Protein AF-A0A8K1FAW7-F1 (afdb_monomer_lite)

Structure (mmCIF, N/CA/C/O backbone):
data_AF-A0A8K1FAW7-F1
#
_entry.id   AF-A0A8K1FAW7-F1
#
loop_
_atom_site.group_PDB
_atom_site.id
_atom_site.type_symbol
_atom_site.label_atom_id
_atom_site.label_alt_id
_atom_site.label_comp_id
_atom_site.label_asym_id
_atom_site.label_entity_id
_atom_site.label_seq_id
_atom_site.pdbx_PDB_ins_code
_atom_site.Cartn_x
_atom_site.Cartn_y
_atom_site.Cartn_z
_atom_site.occupancy
_atom_site.B_iso_or_equiv
_atom_site.auth_seq_id
_atom_site.auth_comp_id
_atom_site.auth_asym_id
_atom_site.auth_atom_id
_atom_site.pdbx_PDB_model_num
ATOM 1 N N . MET A 1 1 ? 10.095 -18.627 6.600 1.00 37.78 1 MET A N 1
ATOM 2 C CA . MET A 1 1 ? 10.525 -17.322 6.049 1.00 37.78 1 MET A CA 1
ATOM 3 C C . MET A 1 1 ? 9.921 -16.222 6.915 1.00 37.78 1 MET A C 1
ATOM 5 O O . MET A 1 1 ? 8.716 -16.016 6.856 1.00 37.78 1 MET A O 1
ATOM 9 N N . ALA A 1 2 ? 10.704 -15.618 7.815 1.00 41.62 2 ALA A N 1
ATOM 10 C CA . ALA A 1 2 ? 10.204 -14.618 8.762 1.00 41.62 2 ALA A CA 1
ATOM 11 C C . ALA A 1 2 ? 9.724 -13.362 8.013 1.00 41.62 2 ALA A C 1
ATOM 13 O O . ALA A 1 2 ? 10.464 -12.796 7.211 1.00 41.62 2 ALA A O 1
ATOM 14 N N . SER A 1 3 ? 8.474 -12.951 8.244 1.00 49.84 3 SER A N 1
ATOM 15 C CA . SER A 1 3 ? 7.899 -11.748 7.630 1.00 49.84 3 SER A CA 1
ATOM 16 C C . SER A 1 3 ? 8.686 -10.522 8.119 1.00 49.84 3 SER A C 1
ATOM 18 O O . SER A 1 3 ? 8.737 -10.302 9.330 1.00 49.84 3 SER A O 1
ATOM 20 N N . PRO A 1 4 ? 9.293 -9.718 7.229 1.00 62.56 4 PRO A N 1
ATOM 21 C CA . PRO A 1 4 ? 10.070 -8.558 7.635 1.00 62.56 4 PRO A CA 1
ATOM 22 C C . PRO A 1 4 ? 9.089 -7.506 8.161 1.00 62.56 4 PRO A C 1
ATOM 24 O O . PRO A 1 4 ? 8.243 -7.037 7.412 1.00 62.56 4 PRO A O 1
ATOM 27 N N . HIS A 1 5 ? 9.157 -7.222 9.462 1.00 65.12 5 HIS A N 1
ATOM 28 C CA . HIS A 1 5 ? 8.433 -6.173 10.195 1.00 65.12 5 HIS A CA 1
ATOM 29 C C . HIS A 1 5 ? 6.970 -5.950 9.774 1.00 65.12 5 HIS A C 1
ATOM 31 O O . HIS A 1 5 ? 6.663 -5.099 8.942 1.00 65.12 5 HIS A O 1
ATOM 37 N N . ARG A 1 6 ? 6.052 -6.694 10.403 1.00 82.69 6 ARG A N 1
ATOM 38 C CA . ARG A 1 6 ? 4.612 -6.462 10.247 1.00 82.69 6 ARG A CA 1
ATOM 39 C C . ARG A 1 6 ? 4.160 -5.280 11.096 1.00 82.69 6 ARG A C 1
ATOM 41 O O . ARG A 1 6 ? 4.350 -5.294 12.310 1.00 82.69 6 ARG A O 1
ATOM 48 N N . VAL A 1 7 ? 3.534 -4.292 10.465 1.00 90.00 7 VAL A N 1
ATOM 49 C CA . VAL A 1 7 ? 2.916 -3.146 11.142 1.00 90.00 7 VAL A CA 1
ATOM 50 C C . VAL A 1 7 ? 1.407 -3.251 10.986 1.00 90.00 7 VAL A C 1
ATOM 52 O O . VAL A 1 7 ? 0.907 -3.359 9.868 1.00 90.00 7 VAL A O 1
ATOM 55 N N . LYS A 1 8 ? 0.676 -3.192 12.101 1.00 91.75 8 LYS A N 1
ATOM 56 C CA . LYS A 1 8 ? -0.781 -3.037 12.074 1.00 91.75 8 LYS A CA 1
ATOM 57 C C . LYS A 1 8 ? -1.129 -1.557 12.103 1.00 91.75 8 LYS A C 1
ATOM 59 O O . LYS A 1 8 ? -0.684 -0.847 13.001 1.00 91.75 8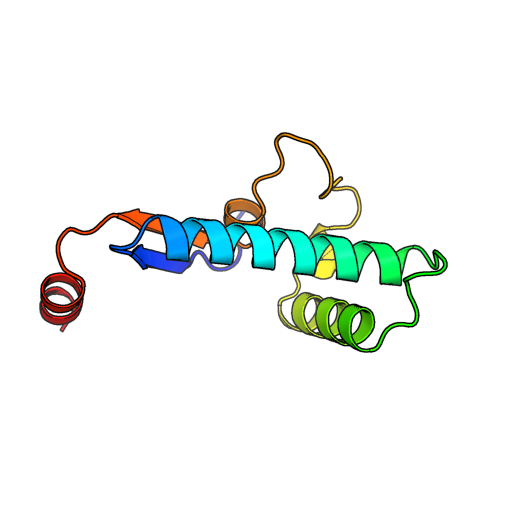 LYS A O 1
ATOM 64 N N . ILE A 1 9 ? -1.933 -1.110 11.147 1.00 92.56 9 ILE A N 1
ATOM 65 C CA . ILE A 1 9 ? -2.461 0.252 11.106 1.00 92.56 9 ILE A CA 1
ATOM 66 C C . ILE A 1 9 ? -3.960 0.186 11.351 1.00 92.56 9 ILE A C 1
ATOM 68 O O . ILE A 1 9 ? -4.709 -0.393 10.561 1.00 92.56 9 ILE A O 1
ATOM 72 N N . TYR A 1 10 ? -4.390 0.798 12.450 1.00 93.00 10 TYR A N 1
ATOM 73 C CA . TYR A 1 10 ? -5.803 0.958 12.751 1.00 93.00 10 TYR A CA 1
ATOM 74 C C . TYR A 1 10 ? -6.348 2.190 12.039 1.00 93.00 10 TYR A C 1
ATOM 76 O O . TYR A 1 10 ? -5.683 3.224 11.988 1.00 93.00 10 TYR A O 1
ATOM 84 N N . PHE A 1 11 ? -7.550 2.088 11.482 1.00 93.81 11 PHE A N 1
ATOM 85 C CA . PHE A 1 11 ? -8.172 3.186 10.745 1.00 93.81 11 PHE A CA 1
ATOM 86 C C . PHE A 1 11 ? -9.691 3.210 10.950 1.00 93.81 11 PHE A C 1
ATOM 88 O O . PHE A 1 11 ? -10.305 2.175 11.213 1.00 93.81 11 PHE A O 1
ATOM 95 N N . GLN A 1 12 ? -10.280 4.400 10.820 1.00 94.81 12 GLN A N 1
ATOM 96 C CA . GLN A 1 12 ? -11.735 4.617 10.811 1.00 94.81 12 GLN A CA 1
ATOM 97 C C . GLN A 1 12 ? -12.223 5.020 9.414 1.00 94.81 12 GLN A C 1
ATOM 99 O O . GLN A 1 12 ? -13.208 4.480 8.922 1.00 94.81 12 GLN A O 1
ATOM 104 N N . ASP A 1 13 ? -11.498 5.937 8.765 1.00 94.94 13 ASP A N 1
ATOM 105 C CA . ASP A 1 13 ? -11.836 6.477 7.448 1.00 94.94 13 ASP A CA 1
ATOM 106 C C . ASP A 1 13 ? -11.340 5.561 6.311 1.00 94.94 13 ASP A C 1
ATOM 108 O O . ASP A 1 13 ? -10.134 5.417 6.071 1.00 94.94 13 ASP A O 1
ATOM 112 N N . ASP A 1 14 ? -12.285 4.961 5.583 1.00 94.50 14 ASP A N 1
ATOM 113 C CA . ASP A 1 14 ? -12.007 4.120 4.416 1.00 94.50 14 ASP A CA 1
ATOM 114 C C . ASP A 1 14 ? -11.361 4.910 3.264 1.00 94.50 14 ASP A C 1
ATOM 116 O O . ASP A 1 14 ? -10.539 4.354 2.529 1.00 94.50 14 ASP A O 1
ATOM 120 N N . ALA A 1 15 ? -11.680 6.201 3.115 1.00 95.69 15 ALA A N 1
ATOM 121 C CA . ALA A 1 15 ? -11.111 7.051 2.074 1.00 95.69 15 ALA A CA 1
ATOM 122 C C . ALA A 1 15 ? -9.633 7.348 2.356 1.00 95.69 15 ALA A C 1
ATOM 124 O O . ALA A 1 15 ? -8.802 7.283 1.447 1.00 95.69 15 ALA A O 1
ATOM 125 N N . LEU A 1 16 ? -9.270 7.608 3.617 1.00 92.38 16 LEU A N 1
ATOM 126 C CA . LEU A 1 16 ? -7.869 7.739 4.023 1.00 92.38 16 LEU A CA 1
ATOM 127 C C . LEU A 1 16 ? -7.085 6.445 3.785 1.00 92.38 16 LEU A C 1
ATOM 129 O O . LEU A 1 16 ? -5.970 6.496 3.254 1.00 92.38 16 LEU A O 1
ATOM 133 N N . ARG A 1 17 ? -7.667 5.289 4.130 1.00 95.12 17 ARG A N 1
ATOM 134 C CA . ARG A 1 17 ? -7.062 3.982 3.841 1.00 95.12 17 ARG A CA 1
ATOM 135 C C . ARG A 1 17 ? -6.825 3.822 2.338 1.00 95.12 17 ARG A C 1
ATOM 137 O O . ARG A 1 17 ? -5.707 3.511 1.939 1.00 95.12 17 ARG A O 1
ATOM 144 N N . ALA A 1 18 ? -7.834 4.092 1.508 1.00 94.62 18 ALA A N 1
ATOM 145 C CA . ALA A 1 18 ? -7.734 3.968 0.053 1.00 94.62 18 ALA A CA 1
ATOM 146 C C . ALA A 1 18 ? -6.648 4.882 -0.542 1.00 94.62 18 ALA A C 1
ATOM 148 O O . ALA A 1 18 ? -5.806 4.412 -1.307 1.00 94.62 18 ALA A O 1
ATOM 149 N N . ARG A 1 19 ? -6.590 6.160 -0.133 1.00 95.50 19 ARG A N 1
ATOM 150 C CA . ARG A 1 19 ? -5.514 7.081 -0.549 1.00 95.50 19 ARG A CA 1
ATOM 151 C C . ARG A 1 19 ? -4.136 6.583 -0.121 1.00 95.50 19 ARG A C 1
ATOM 153 O O . ARG A 1 19 ? -3.193 6.640 -0.901 1.00 95.50 19 ARG A O 1
ATOM 160 N N . SER A 1 20 ? -4.013 6.060 1.097 1.00 94.81 20 SER A N 1
ATOM 161 C CA . SER A 1 20 ? -2.737 5.533 1.598 1.00 94.81 20 SER A CA 1
ATOM 162 C C . SER A 1 20 ? -2.267 4.321 0.791 1.00 94.81 20 SER A C 1
ATOM 164 O O . SER A 1 20 ? -1.082 4.216 0.478 1.00 94.81 20 SER A O 1
ATOM 166 N N . GLN A 1 21 ? -3.190 3.436 0.402 1.00 93.81 21 GLN A N 1
ATOM 167 C CA . GLN A 1 21 ? -2.889 2.301 -0.472 1.00 93.81 21 GLN A CA 1
ATOM 168 C C . GLN A 1 21 ? -2.453 2.760 -1.868 1.00 93.81 21 GLN A C 1
ATOM 170 O O . GLN A 1 21 ? -1.434 2.286 -2.369 1.00 93.81 21 GLN A O 1
ATOM 175 N N . ALA A 1 22 ? -3.161 3.725 -2.460 1.00 94.25 22 ALA A N 1
ATOM 176 C CA . ALA A 1 22 ? -2.793 4.304 -3.751 1.00 94.25 22 ALA A CA 1
ATOM 177 C C . ALA A 1 22 ? -1.403 4.965 -3.714 1.00 94.25 22 ALA A C 1
ATOM 179 O O . ALA A 1 22 ? -0.580 4.732 -4.597 1.00 94.25 22 ALA A O 1
ATOM 180 N N . ASN A 1 23 ? -1.093 5.714 -2.654 1.00 94.81 23 ASN A N 1
ATOM 181 C CA . ASN A 1 23 ? 0.220 6.337 -2.476 1.00 94.81 23 ASN A CA 1
ATOM 182 C C . ASN A 1 23 ? 1.335 5.290 -2.329 1.00 94.81 23 ASN A C 1
ATOM 184 O O . ASN A 1 23 ? 2.419 5.454 -2.889 1.00 94.81 23 ASN A O 1
ATOM 188 N N . ALA A 1 24 ? 1.082 4.202 -1.595 1.00 94.06 24 ALA A N 1
ATOM 189 C CA . ALA A 1 24 ? 2.032 3.100 -1.463 1.00 94.06 24 ALA A CA 1
ATOM 190 C C . ALA A 1 24 ? 2.300 2.420 -2.815 1.00 94.06 24 ALA A C 1
ATOM 192 O O . ALA A 1 24 ? 3.453 2.142 -3.142 1.00 94.06 24 ALA A O 1
ATOM 193 N N . GLN A 1 25 ? 1.256 2.213 -3.619 1.00 93.94 25 GLN A N 1
ATOM 194 C CA . GLN A 1 25 ? 1.377 1.690 -4.977 1.00 93.94 25 GLN A CA 1
ATOM 195 C C . GLN A 1 25 ? 2.232 2.616 -5.855 1.00 93.94 25 GLN A C 1
ATOM 197 O O . GLN A 1 25 ? 3.205 2.175 -6.462 1.00 93.94 25 GLN A O 1
ATOM 202 N N . GLN A 1 26 ? 1.941 3.918 -5.852 1.00 92.94 26 GLN A N 1
ATOM 203 C CA . GLN A 1 26 ? 2.709 4.908 -6.611 1.00 92.94 26 GLN A CA 1
ATOM 204 C C . GLN A 1 26 ? 4.178 4.982 -6.181 1.00 92.94 26 GLN A C 1
ATOM 206 O O . GLN A 1 26 ? 5.054 5.143 -7.033 1.00 92.94 26 GLN A O 1
ATOM 211 N N . LEU A 1 27 ? 4.469 4.843 -4.883 1.00 92.94 27 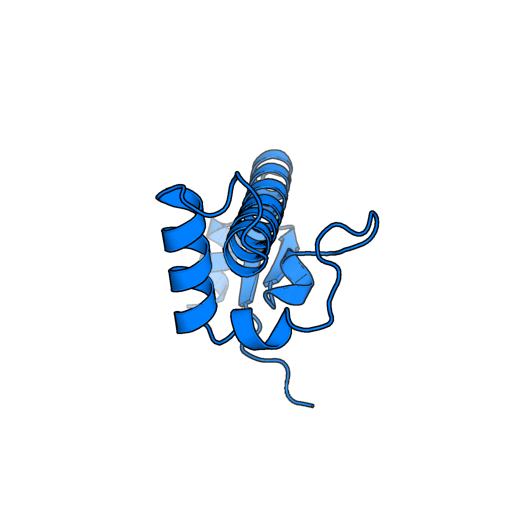LEU A N 1
ATOM 212 C CA . LEU A 1 27 ? 5.837 4.789 -4.362 1.00 92.94 27 LEU A CA 1
ATOM 213 C C . LEU A 1 27 ? 6.615 3.616 -4.975 1.00 92.94 27 LEU A C 1
ATOM 215 O O . LEU A 1 27 ? 7.753 3.793 -5.414 1.00 92.94 27 LEU A O 1
ATOM 219 N N . LEU A 1 28 ? 5.998 2.433 -5.018 1.00 92.44 28 LEU A N 1
ATOM 220 C CA . LEU A 1 28 ? 6.590 1.226 -5.593 1.00 92.44 28 LEU A CA 1
ATOM 221 C C . LEU A 1 28 ? 6.792 1.381 -7.107 1.00 92.44 28 LEU A C 1
ATOM 223 O O . LEU A 1 28 ? 7.911 1.192 -7.583 1.00 92.44 28 LEU A O 1
ATOM 227 N N . THR A 1 29 ? 5.772 1.824 -7.845 1.00 90.75 29 THR A N 1
ATOM 228 C CA . THR A 1 29 ? 5.863 2.063 -9.297 1.00 90.75 29 THR A CA 1
ATOM 229 C C . THR A 1 29 ? 6.926 3.113 -9.651 1.00 90.75 29 THR A C 1
ATOM 231 O O . THR A 1 29 ? 7.704 2.936 -10.589 1.00 90.75 29 THR A O 1
ATOM 234 N N . SER A 1 30 ? 7.020 4.202 -8.882 1.00 89.94 30 SER A N 1
ATOM 235 C CA . SER A 1 30 ? 8.022 5.254 -9.118 1.00 89.94 30 SER A CA 1
ATOM 236 C C . SER A 1 30 ? 9.443 4.734 -8.902 1.00 89.94 30 SER A C 1
ATOM 238 O O . SER A 1 30 ? 10.356 5.035 -9.672 1.00 89.94 30 SER A O 1
ATOM 240 N N . ALA A 1 31 ? 9.642 3.922 -7.862 1.00 88.81 31 ALA A N 1
ATOM 241 C CA . ALA A 1 31 ? 10.937 3.319 -7.593 1.00 88.81 31 ALA A CA 1
ATOM 242 C C . ALA A 1 31 ? 11.335 2.287 -8.658 1.00 88.81 31 ALA A C 1
ATOM 244 O O . ALA A 1 31 ? 12.512 2.235 -9.019 1.00 88.81 31 ALA A O 1
ATOM 245 N N . SER A 1 32 ? 10.386 1.499 -9.183 1.00 85.75 32 SER A N 1
ATOM 246 C CA . SER A 1 32 ? 10.663 0.553 -10.270 1.00 85.75 32 SER A CA 1
ATOM 247 C C . SER A 1 32 ? 11.015 1.269 -11.574 1.00 85.75 32 SER A C 1
ATOM 249 O O . SER A 1 32 ? 11.997 0.905 -12.210 1.00 85.75 32 SER A O 1
ATOM 251 N N . ALA A 1 33 ? 10.301 2.342 -11.931 1.00 80.50 33 ALA A N 1
ATOM 252 C CA . ALA A 1 33 ? 10.593 3.126 -13.136 1.00 80.50 33 ALA A CA 1
ATOM 253 C C . ALA A 1 33 ? 12.004 3.746 -13.110 1.00 80.50 33 ALA A C 1
ATOM 255 O O . ALA A 1 33 ? 12.699 3.766 -14.127 1.00 80.50 33 ALA A O 1
ATOM 256 N N . SER A 1 34 ? 12.453 4.199 -11.930 1.00 78.81 34 SER A N 1
ATOM 257 C CA . SER A 1 34 ? 13.823 4.691 -11.722 1.00 78.81 34 SER A CA 1
ATOM 258 C C . SER A 1 34 ? 14.876 3.588 -11.789 1.00 78.81 34 SER A C 1
ATOM 260 O O . SER A 1 34 ? 15.989 3.835 -12.243 1.00 78.81 34 SER A O 1
ATOM 262 N N . ALA A 1 35 ? 14.534 2.360 -11.391 1.00 75.56 35 ALA A N 1
ATOM 263 C CA . ALA A 1 35 ? 15.427 1.210 -11.500 1.00 75.56 35 ALA A CA 1
ATOM 264 C C . ALA A 1 35 ? 15.626 0.753 -12.953 1.00 75.56 35 ALA A C 1
ATOM 266 O O . ALA A 1 35 ? 16.725 0.354 -13.324 1.00 75.56 35 ALA A O 1
ATOM 267 N N . SER A 1 36 ? 14.568 0.818 -13.764 1.00 73.12 36 SER A N 1
ATOM 268 C CA . SER A 1 36 ? 14.560 0.335 -15.149 1.00 73.12 36 SER A CA 1
ATOM 269 C C . SER A 1 36 ? 15.167 1.309 -16.162 1.00 73.12 36 SER A C 1
ATOM 271 O O . SER A 1 36 ? 15.235 0.974 -17.339 1.00 73.12 36 SER A O 1
ATOM 273 N N . GLY A 1 37 ? 15.579 2.514 -15.751 1.00 64.75 37 GLY A N 1
ATOM 274 C CA . GLY A 1 37 ? 16.184 3.502 -16.656 1.00 64.75 37 GLY A CA 1
ATOM 275 C C . GLY A 1 37 ? 15.243 4.050 -17.740 1.00 64.75 37 GLY A C 1
ATOM 276 O O . GLY A 1 37 ? 15.709 4.716 -18.657 1.00 64.75 37 GLY A O 1
ATOM 277 N N . SER A 1 38 ? 13.934 3.786 -17.644 1.00 61.53 38 SER A N 1
ATOM 278 C CA . SER A 1 38 ? 12.914 4.386 -18.519 1.00 61.53 38 SER A CA 1
ATOM 279 C C . SER A 1 38 ? 12.869 5.912 -18.342 1.00 61.53 38 SER A C 1
ATOM 281 O O . SER A 1 38 ? 13.219 6.389 -17.266 1.00 61.53 38 SER A O 1
ATOM 283 N N . ASP A 1 39 ? 12.405 6.670 -19.342 1.00 58.12 39 ASP A N 1
ATOM 284 C CA . ASP A 1 39 ? 12.401 8.154 -19.396 1.00 58.12 39 ASP A CA 1
ATOM 285 C C . ASP A 1 39 ? 11.872 8.874 -18.128 1.00 58.12 39 ASP A C 1
ATOM 287 O O . ASP A 1 39 ? 12.229 10.017 -17.849 1.00 58.12 39 ASP A O 1
ATOM 291 N N . GLY A 1 40 ? 11.064 8.205 -17.294 1.00 57.81 40 GLY A N 1
ATOM 292 C CA . GLY A 1 40 ? 10.596 8.714 -15.993 1.00 57.81 40 GLY A CA 1
ATOM 293 C C . GLY A 1 40 ? 11.569 8.537 -14.813 1.00 57.81 40 GLY A C 1
ATOM 294 O O . GLY A 1 40 ? 11.288 8.979 -13.697 1.00 57.81 40 GLY A O 1
ATOM 295 N N . GLY A 1 41 ? 12.712 7.882 -15.020 1.00 60.31 41 GLY A N 1
ATOM 296 C CA . GLY A 1 41 ? 13.609 7.417 -13.964 1.00 60.31 41 GLY A CA 1
ATOM 297 C C . GLY A 1 41 ? 14.504 8.484 -13.335 1.00 60.31 41 GLY A C 1
ATOM 298 O O . GLY A 1 41 ? 15.056 8.251 -12.255 1.00 60.31 41 GLY A O 1
ATOM 299 N N . ASN A 1 42 ? 14.606 9.659 -13.965 1.00 67.56 42 ASN A N 1
ATOM 300 C CA . ASN A 1 42 ? 15.454 10.765 -13.510 1.00 67.56 42 ASN A CA 1
ATOM 301 C C . ASN A 1 42 ? 14.716 11.810 -12.648 1.00 67.56 42 ASN A C 1
ATOM 303 O O . ASN A 1 42 ? 15.295 12.826 -12.267 1.00 67.56 42 ASN A O 1
ATOM 307 N N . SER A 1 43 ? 13.444 11.580 -12.307 1.00 81.88 43 SER A N 1
ATOM 308 C CA . SER A 1 43 ? 12.708 12.489 -11.424 1.00 81.88 43 SER A CA 1
ATOM 309 C C . SER A 1 43 ? 13.209 12.416 -9.974 1.00 81.88 43 SER A C 1
ATOM 311 O O . SER A 1 43 ? 13.503 11.338 -9.444 1.00 81.88 43 SER A O 1
ATOM 313 N N . ASN A 1 44 ? 13.240 13.562 -9.285 1.00 88.25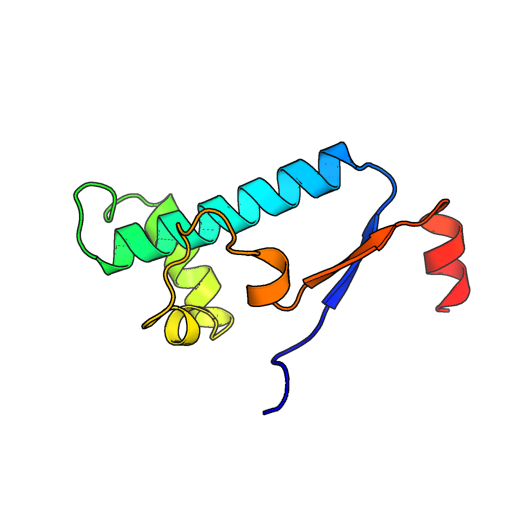 44 ASN A N 1
ATOM 314 C CA . ASN A 1 44 ? 13.575 13.644 -7.859 1.00 88.25 44 ASN A CA 1
ATOM 315 C C . ASN A 1 44 ? 12.675 12.741 -7.001 1.00 88.25 44 ASN A C 1
ATOM 317 O O . ASN A 1 44 ? 13.167 12.073 -6.091 1.00 88.25 44 ASN A O 1
ATOM 321 N N . SER A 1 45 ? 11.377 12.668 -7.309 1.00 86.62 45 SER A N 1
ATOM 322 C CA . SER A 1 45 ? 10.429 11.809 -6.586 1.00 86.62 45 SER A CA 1
ATOM 323 C C . SER A 1 45 ? 10.773 10.326 -6.733 1.00 86.62 45 SER A C 1
ATOM 325 O O . SER A 1 45 ? 10.748 9.586 -5.751 1.00 86.62 45 SER A O 1
ATOM 327 N N . ALA A 1 46 ? 11.182 9.902 -7.928 1.00 87.38 46 ALA A N 1
ATOM 328 C CA . ALA A 1 46 ? 11.559 8.524 -8.219 1.00 87.38 46 ALA A CA 1
ATOM 329 C C . ALA A 1 46 ? 12.857 8.125 -7.486 1.00 87.38 46 ALA A C 1
ATOM 331 O O . ALA A 1 46 ? 12.939 7.053 -6.878 1.00 87.38 46 ALA A O 1
ATOM 332 N N . ARG A 1 47 ? 13.834 9.042 -7.421 1.00 89.00 47 ARG A N 1
ATOM 333 C CA . ARG A 1 47 ? 15.067 8.871 -6.631 1.00 89.00 47 ARG A CA 1
ATOM 334 C C . ARG A 1 47 ? 14.782 8.782 -5.130 1.00 89.00 47 ARG A C 1
ATOM 336 O O . ARG A 1 47 ? 15.362 7.935 -4.447 1.00 89.00 47 ARG A O 1
ATOM 343 N N . LEU A 1 48 ? 13.886 9.624 -4.609 1.00 91.31 48 LEU A N 1
ATOM 344 C CA . LEU A 1 48 ? 13.457 9.580 -3.206 1.00 91.31 48 LEU A CA 1
ATOM 345 C C . LEU A 1 48 ? 12.723 8.276 -2.881 1.00 91.31 48 LEU A C 1
ATOM 347 O O . LEU A 1 48 ? 13.017 7.659 -1.857 1.00 91.31 48 LEU A O 1
ATOM 351 N N . ALA A 1 49 ? 11.838 7.819 -3.768 1.00 91.12 49 ALA A N 1
ATOM 352 C CA . ALA A 1 49 ? 11.134 6.552 -3.625 1.00 91.12 49 ALA A CA 1
ATOM 353 C C . ALA A 1 49 ? 12.112 5.372 -3.562 1.00 91.12 49 ALA A C 1
ATOM 355 O O . ALA A 1 49 ? 12.092 4.589 -2.610 1.00 91.12 49 ALA A O 1
ATOM 356 N N . MET A 1 50 ? 13.047 5.298 -4.515 1.00 90.06 50 MET A N 1
ATOM 357 C CA . MET A 1 50 ? 14.099 4.282 -4.513 1.00 90.06 50 MET A CA 1
ATOM 358 C C . MET A 1 50 ? 14.920 4.328 -3.219 1.00 90.06 50 MET A C 1
ATOM 360 O O . MET A 1 50 ? 15.172 3.289 -2.606 1.00 90.06 50 MET A O 1
ATOM 364 N N . LYS A 1 51 ? 15.318 5.525 -2.772 1.00 91.25 51 LYS A N 1
ATOM 365 C CA . LYS A 1 51 ? 16.081 5.708 -1.532 1.00 91.25 51 LYS A CA 1
ATOM 366 C C . LYS A 1 51 ? 15.296 5.191 -0.321 1.00 91.25 51 LYS A C 1
ATOM 368 O O . LYS A 1 51 ? 15.829 4.375 0.428 1.00 91.25 51 LYS A O 1
ATOM 373 N N . ALA A 1 52 ? 14.034 5.588 -0.160 1.00 91.44 52 ALA A N 1
ATOM 374 C CA . ALA A 1 52 ? 13.177 5.146 0.942 1.00 91.44 52 ALA A CA 1
ATOM 375 C C . ALA A 1 52 ? 13.047 3.613 1.002 1.00 91.44 52 ALA A C 1
ATOM 377 O O . ALA A 1 52 ? 13.191 3.010 2.070 1.00 91.44 52 ALA A O 1
ATOM 378 N N . LEU A 1 53 ? 12.848 2.966 -0.150 1.00 90.31 53 LEU A N 1
ATOM 379 C CA . LEU A 1 53 ? 12.726 1.510 -0.236 1.00 90.31 53 LEU A CA 1
ATOM 380 C C . LEU A 1 53 ? 14.059 0.781 -0.014 1.00 90.31 53 LEU A C 1
ATOM 382 O O . LEU A 1 53 ? 14.057 -0.324 0.538 1.00 90.31 53 LEU A O 1
ATOM 386 N N . LYS A 1 54 ? 15.195 1.382 -0.397 1.00 89.38 54 LYS A N 1
ATOM 387 C CA . LYS A 1 54 ? 16.539 0.855 -0.102 1.00 89.38 54 LYS A CA 1
ATOM 388 C C . LYS A 1 54 ? 16.825 0.856 1.400 1.00 89.38 54 LYS A C 1
ATOM 390 O O . LYS A 1 54 ? 17.221 -0.182 1.922 1.00 89.38 54 LYS A O 1
ATOM 395 N N . TYR A 1 55 ? 16.544 1.955 2.111 1.00 89.00 55 TYR A N 1
ATOM 396 C CA . TYR A 1 55 ? 16.723 2.016 3.574 1.00 89.00 55 TYR A CA 1
ATOM 39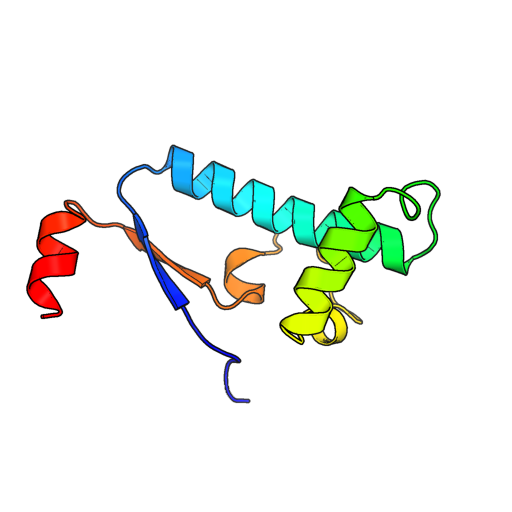7 C C . TYR A 1 55 ? 15.892 0.965 4.313 1.00 89.00 55 TYR A C 1
ATOM 399 O O . TYR A 1 55 ? 16.358 0.375 5.283 1.00 89.00 55 TYR A O 1
ATOM 407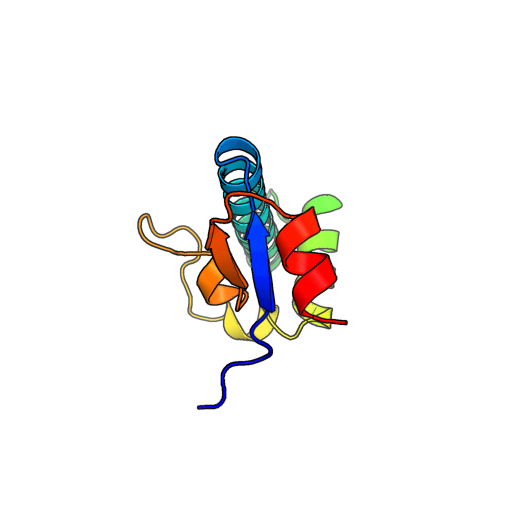 N N . ARG A 1 56 ? 14.679 0.683 3.827 1.00 84.56 56 ARG A N 1
ATOM 408 C CA . ARG A 1 56 ? 13.801 -0.342 4.408 1.00 84.56 56 ARG A CA 1
ATOM 409 C C . ARG A 1 56 ? 14.092 -1.770 3.928 1.00 84.56 56 ARG A C 1
ATOM 411 O O . ARG A 1 56 ? 13.330 -2.675 4.257 1.00 84.56 56 ARG A O 1
ATOM 418 N N . LYS A 1 57 ? 15.148 -1.991 3.130 1.00 85.25 57 LYS A N 1
ATOM 419 C CA . LYS A 1 57 ? 15.478 -3.289 2.500 1.00 85.25 57 LYS A CA 1
ATOM 420 C C . LYS A 1 57 ? 14.291 -3.911 1.734 1.00 85.25 57 LYS A C 1
ATOM 422 O O . LYS A 1 57 ? 14.168 -5.127 1.609 1.00 85.25 57 LYS A O 1
ATOM 427 N N . VAL A 1 58 ? 13.386 -3.071 1.225 1.00 85.69 58 VAL A N 1
ATOM 428 C CA . VAL A 1 58 ? 12.232 -3.482 0.405 1.00 85.69 58 VAL A CA 1
ATOM 429 C C . VAL A 1 58 ? 12.640 -3.561 -1.058 1.00 85.69 58 VAL A C 1
ATOM 431 O O . VAL A 1 58 ? 12.227 -4.474 -1.761 1.00 85.69 58 VAL A O 1
ATOM 434 N N . PHE A 1 59 ? 13.497 -2.641 -1.503 1.00 84.69 59 PHE A N 1
ATOM 435 C CA . PHE A 1 59 ? 13.867 -2.513 -2.911 1.00 84.69 59 PHE A CA 1
ATOM 436 C C . PHE A 1 59 ? 14.482 -3.797 -3.493 1.00 84.69 59 PHE A C 1
ATOM 438 O O . PHE A 1 59 ? 14.142 -4.193 -4.599 1.00 84.69 59 PHE A O 1
ATOM 445 N N . GLN A 1 60 ? 15.312 -4.514 -2.727 1.00 83.19 60 GLN A N 1
ATOM 446 C CA . GLN A 1 60 ? 15.865 -5.807 -3.158 1.00 83.19 60 GLN A CA 1
ATOM 447 C C . GLN A 1 60 ? 14.782 -6.878 -3.362 1.00 83.19 60 GLN A C 1
ATOM 449 O O . GLN A 1 60 ? 14.897 -7.694 -4.269 1.00 83.19 60 GLN A O 1
ATOM 454 N N . ARG A 1 61 ? 13.705 -6.848 -2.562 1.00 84.88 61 ARG A N 1
ATOM 455 C CA . ARG A 1 61 ? 12.567 -7.777 -2.676 1.00 84.88 61 ARG A CA 1
ATOM 456 C C . ARG A 1 61 ? 11.663 -7.476 -3.869 1.00 84.88 61 ARG A C 1
ATOM 458 O O . ARG A 1 61 ? 10.852 -8.321 -4.220 1.00 84.88 61 ARG A O 1
ATOM 465 N N . MET A 1 62 ? 11.772 -6.287 -4.465 1.00 84.62 62 MET A N 1
ATOM 466 C CA . MET A 1 62 ? 11.049 -5.958 -5.698 1.00 84.62 62 MET A CA 1
ATOM 467 C C . MET A 1 62 ? 11.691 -6.602 -6.931 1.00 84.62 62 MET A C 1
ATOM 469 O O . MET A 1 62 ? 11.045 -6.686 -7.969 1.00 84.62 62 MET A O 1
ATOM 473 N N . SER A 1 63 ? 12.943 -7.069 -6.837 1.00 79.38 63 SER A N 1
ATOM 474 C CA . SER A 1 63 ? 13.604 -7.781 -7.932 1.00 79.38 63 SER A CA 1
ATOM 475 C C . SER A 1 63 ? 12.854 -9.084 -8.227 1.00 79.38 63 SER A C 1
ATOM 477 O O . SER A 1 63 ? 12.864 -9.998 -7.406 1.00 79.38 63 SER A O 1
ATOM 479 N N . GLY A 1 64 ? 12.183 -9.153 -9.380 1.00 78.31 64 GLY A N 1
ATOM 480 C CA . GLY A 1 64 ? 11.357 -10.299 -9.783 1.00 78.31 64 GLY A CA 1
ATOM 481 C C . GLY A 1 64 ? 9.884 -10.228 -9.360 1.00 78.31 64 GLY A C 1
ATOM 482 O O . GLY A 1 64 ? 9.162 -11.202 -9.544 1.00 78.31 64 GLY A O 1
ATOM 483 N N . VAL A 1 65 ? 9.424 -9.097 -8.814 1.00 85.38 65 VAL A N 1
ATOM 484 C CA . VAL A 1 65 ? 8.011 -8.864 -8.484 1.00 85.38 65 VAL A CA 1
ATOM 485 C C . VAL A 1 65 ? 7.447 -7.798 -9.416 1.00 85.38 65 VAL A C 1
ATOM 487 O O . VAL A 1 65 ? 7.926 -6.664 -9.420 1.00 85.38 65 VAL A O 1
ATOM 490 N N . ASP A 1 66 ? 6.404 -8.140 -10.175 1.00 86.00 66 ASP A N 1
ATOM 491 C CA . ASP A 1 66 ? 5.660 -7.149 -10.952 1.00 86.00 66 ASP A CA 1
ATOM 492 C C . ASP A 1 66 ? 4.697 -6.381 -10.044 1.00 86.00 66 ASP A C 1
ATOM 494 O O . ASP A 1 66 ? 3.584 -6.818 -9.742 1.00 86.00 66 ASP A O 1
ATOM 498 N N . VAL A 1 67 ? 5.152 -5.213 -9.599 1.00 87.00 67 VAL A N 1
ATOM 499 C CA . VAL A 1 67 ? 4.358 -4.326 -8.750 1.00 87.00 67 VAL A CA 1
ATOM 500 C C . VAL A 1 67 ? 3.190 -3.685 -9.490 1.00 87.00 67 VAL A C 1
ATOM 502 O O . VAL A 1 67 ? 2.290 -3.192 -8.829 1.00 87.00 67 VAL A O 1
ATOM 505 N N . ASN A 1 68 ? 3.164 -3.691 -10.826 1.00 86.44 68 ASN A N 1
ATOM 506 C CA . ASN A 1 68 ? 2.085 -3.083 -11.611 1.00 86.44 68 ASN A CA 1
ATOM 507 C C . ASN A 1 68 ? 0.962 -4.074 -11.955 1.00 86.44 68 ASN A C 1
ATOM 509 O O . ASN A 1 68 ? -0.006 -3.697 -12.617 1.00 86.44 68 ASN A O 1
ATOM 513 N N . SER A 1 69 ? 1.067 -5.324 -11.497 1.00 89.69 69 SER A N 1
ATOM 514 C CA . SER A 1 69 ? 0.051 -6.348 -11.722 1.00 89.69 69 SER A CA 1
ATOM 515 C C . SER A 1 69 ? -1.305 -5.951 -11.105 1.00 89.69 69 SER A C 1
ATOM 517 O O . SER A 1 69 ? -1.343 -5.490 -9.959 1.00 89.69 69 SER A O 1
ATOM 519 N N . PRO A 1 70 ? -2.442 -6.173 -11.801 1.00 83.38 70 PRO A N 1
ATOM 520 C CA . PRO A 1 70 ? -3.779 -5.742 -11.367 1.00 83.38 70 PRO A CA 1
ATOM 521 C C . PRO A 1 70 ? -4.321 -6.417 -10.090 1.00 83.38 70 PRO A C 1
ATOM 523 O O . PRO A 1 70 ? -5.425 -6.101 -9.656 1.00 83.38 70 PRO A O 1
ATOM 526 N N . GLY A 1 71 ? -3.566 -7.319 -9.461 1.00 87.31 71 GLY A N 1
ATOM 527 C CA . GLY A 1 71 ? -3.886 -7.912 -8.155 1.00 87.31 71 GLY A CA 1
ATOM 528 C C . GLY A 1 71 ? -2.820 -7.671 -7.085 1.00 87.31 71 GLY A C 1
ATOM 529 O O . GLY A 1 71 ? -2.875 -8.281 -6.018 1.00 87.31 71 GLY A O 1
ATOM 530 N N . PHE A 1 72 ? -1.819 -6.838 -7.367 1.00 89.81 72 PHE A N 1
ATOM 531 C CA . PHE A 1 72 ? -0.711 -6.619 -6.452 1.00 89.81 72 PHE A CA 1
ATOM 532 C C . PHE A 1 72 ? -1.143 -5.795 -5.229 1.00 89.81 72 PHE A C 1
ATOM 534 O O . PHE A 1 72 ? -1.585 -4.653 -5.344 1.00 89.81 72 PHE A O 1
ATOM 541 N N . ASP A 1 73 ? -0.980 -6.361 -4.030 1.00 90.81 73 ASP A N 1
ATOM 542 C CA . ASP A 1 73 ? -1.254 -5.660 -2.774 1.00 90.81 73 ASP A CA 1
ATOM 543 C C . ASP A 1 73 ? 0.029 -5.020 -2.220 1.00 90.81 73 ASP A C 1
ATOM 545 O O . ASP A 1 73 ? 0.815 -5.641 -1.492 1.00 90.81 73 ASP A O 1
ATOM 549 N N . ALA A 1 74 ? 0.210 -3.732 -2.530 1.00 92.44 74 ALA A N 1
ATOM 550 C CA . ALA A 1 74 ? 1.323 -2.928 -2.031 1.00 92.44 74 ALA A CA 1
ATOM 551 C C . ALA A 1 74 ? 1.413 -2.902 -0.500 1.00 92.44 74 ALA A C 1
ATOM 553 O O . ALA A 1 74 ? 2.514 -2.891 0.053 1.00 92.44 74 ALA A O 1
ATOM 554 N N . SER A 1 75 ? 0.276 -2.911 0.203 1.00 92.12 75 SER A N 1
ATOM 555 C CA . SER A 1 75 ? 0.270 -2.877 1.668 1.00 92.12 75 SER A CA 1
ATOM 556 C C . SER A 1 75 ? 0.835 -4.171 2.228 1.00 92.12 75 SER A C 1
ATOM 558 O O . SER A 1 75 ? 1.760 -4.135 3.039 1.00 92.12 75 SER A O 1
ATOM 560 N N . LYS A 1 76 ? 0.353 -5.317 1.740 1.00 90.44 76 LYS A N 1
ATOM 561 C CA . LYS A 1 76 ? 0.850 -6.632 2.163 1.00 90.44 76 LYS A CA 1
ATOM 562 C C . LYS A 1 76 ? 2.319 -6.823 1.815 1.00 90.44 76 LYS A C 1
ATOM 564 O O . LYS A 1 76 ? 3.077 -7.309 2.653 1.00 90.44 76 LYS A O 1
ATOM 569 N N . PHE A 1 77 ? 2.746 -6.382 0.634 1.00 90.94 77 PHE A N 1
ATOM 570 C CA . PHE A 1 77 ? 4.153 -6.426 0.236 1.00 90.94 77 PHE A CA 1
ATOM 571 C C . PHE A 1 77 ? 5.063 -5.619 1.183 1.00 90.94 77 PHE A C 1
ATOM 573 O O . PHE A 1 77 ? 6.153 -6.070 1.567 1.00 90.94 77 PHE A O 1
ATOM 580 N N . LEU A 1 78 ? 4.583 -4.448 1.614 1.00 90.81 78 LEU A N 1
ATOM 581 C CA . LEU A 1 78 ? 5.232 -3.583 2.601 1.00 90.81 78 LEU A CA 1
ATOM 582 C C . LEU A 1 78 ? 5.081 -4.071 4.052 1.00 90.81 78 LEU A C 1
ATOM 584 O O . LEU A 1 78 ? 5.652 -3.452 4.947 1.00 90.81 78 LEU A O 1
ATOM 588 N N . GLY A 1 79 ? 4.366 -5.175 4.291 1.00 90.94 79 GLY A N 1
ATOM 589 C CA . GLY A 1 79 ? 4.147 -5.735 5.626 1.00 90.94 79 GLY A CA 1
ATOM 590 C C . GLY A 1 79 ? 3.097 -4.986 6.453 1.00 90.94 79 GLY A C 1
ATOM 591 O O . GLY A 1 79 ? 3.123 -5.061 7.678 1.00 90.94 79 GLY A O 1
ATOM 592 N N . VAL A 1 80 ? 2.192 -4.250 5.811 1.00 92.62 80 VAL A N 1
ATOM 593 C CA . VAL A 1 80 ? 1.122 -3.497 6.473 1.00 92.62 80 VAL A CA 1
ATOM 594 C C . VAL A 1 80 ? -0.155 -4.327 6.538 1.00 92.62 80 VAL A C 1
ATOM 596 O O . VAL A 1 80 ? -0.688 -4.765 5.517 1.00 92.62 80 VAL A O 1
ATOM 599 N N . ASP A 1 81 ? -0.677 -4.476 7.751 1.00 92.88 81 ASP A N 1
ATOM 600 C CA . ASP A 1 81 ? -1.990 -5.042 8.028 1.00 92.88 81 ASP A CA 1
ATOM 601 C C . ASP A 1 81 ? -2.956 -3.924 8.434 1.00 92.88 81 ASP A C 1
ATOM 603 O O . ASP A 1 81 ? -2.757 -3.236 9.434 1.00 92.88 81 ASP A O 1
ATOM 607 N N . TRP A 1 82 ? -4.019 -3.738 7.654 1.00 93.38 82 TRP A N 1
ATOM 608 C CA . TRP A 1 82 ? -5.049 -2.743 7.939 1.00 93.38 82 TRP A CA 1
ATOM 609 C C . TRP A 1 82 ? -6.115 -3.323 8.867 1.00 93.38 82 TRP A C 1
ATOM 611 O O . TRP A 1 82 ? -6.697 -4.368 8.577 1.00 93.38 82 TRP A O 1
ATOM 621 N N . CYS A 1 83 ? -6.404 -2.627 9.964 1.00 93.19 83 CYS A N 1
ATOM 622 C CA . CYS A 1 83 ? -7.405 -3.032 10.945 1.00 93.19 83 CYS A CA 1
ATOM 623 C C . CYS A 1 83 ? -8.470 -1.940 11.089 1.00 93.19 83 CYS A C 1
ATOM 625 O O . CYS A 1 83 ? -8.199 -0.859 11.611 1.00 93.19 83 CYS A O 1
ATOM 627 N N . LYS A 1 84 ? -9.699 -2.209 10.639 1.00 93.75 84 LYS A N 1
ATOM 628 C CA . LYS A 1 84 ? -10.800 -1.259 10.822 1.00 93.75 84 LYS A CA 1
ATOM 629 C C . LYS A 1 84 ? -11.170 -1.192 12.302 1.00 93.75 84 LYS A C 1
ATOM 631 O O . LYS A 1 84 ? -11.299 -2.225 12.956 1.00 93.75 84 LYS A O 1
ATOM 636 N N . THR A 1 85 ? -11.323 0.014 12.832 1.00 92.94 85 THR A N 1
ATOM 637 C CA . THR A 1 85 ? -11.782 0.254 14.203 1.00 92.94 85 THR A CA 1
ATOM 638 C C . THR A 1 85 ? -12.936 1.245 14.196 1.00 92.94 85 THR A C 1
ATOM 640 O O . THR A 1 85 ? -12.995 2.117 13.336 1.00 92.94 85 THR A O 1
ATOM 643 N N . ALA A 1 86 ? -13.846 1.122 15.162 1.00 90.31 86 ALA A N 1
ATOM 644 C CA . ALA A 1 86 ? -14.911 2.100 15.386 1.00 90.31 86 ALA A CA 1
ATOM 645 C C . ALA A 1 86 ? -14.406 3.352 16.128 1.00 90.31 86 ALA A C 1
ATOM 647 O O . ALA A 1 86 ? -15.000 4.415 16.023 1.00 90.31 86 ALA A O 1
ATOM 648 N N . SER A 1 87 ? -13.304 3.230 16.877 1.00 90.00 87 SER A N 1
ATOM 649 C CA . SER A 1 87 ? -12.663 4.346 17.578 1.00 90.00 87 SER A CA 1
ATOM 650 C C . SER A 1 87 ? -11.159 4.105 17.698 1.00 90.00 87 SER A C 1
ATOM 652 O O . SER A 1 87 ? -10.709 3.024 18.093 1.00 90.00 87 SER A O 1
ATOM 654 N N . LEU A 1 88 ? -10.378 5.116 17.320 1.00 86.06 88 LEU A N 1
ATOM 655 C CA . LEU A 1 88 ? -8.919 5.129 17.445 1.00 86.06 88 LEU A CA 1
ATOM 656 C C . LEU A 1 88 ? -8.515 5.432 18.887 1.00 86.06 88 LEU A C 1
ATOM 658 O O . LEU A 1 88 ? -7.660 4.736 19.422 1.00 86.06 88 LEU A O 1
ATOM 662 N N . GLU A 1 89 ? -9.180 6.387 19.540 1.00 82.50 89 GLU A N 1
ATOM 663 C CA . GLU A 1 89 ? -8.933 6.742 20.943 1.00 82.50 89 GLU A CA 1
ATOM 664 C C . GLU A 1 89 ? -9.140 5.541 21.868 1.00 82.50 89 GLU A C 1
ATOM 666 O O . GLU A 1 89 ? -8.251 5.184 22.640 1.00 82.50 89 GLU A O 1
ATOM 671 N N . ALA A 1 90 ? -10.261 4.830 21.708 1.00 77.75 90 ALA A N 1
ATOM 672 C CA . ALA A 1 90 ? -10.534 3.623 22.481 1.00 77.75 90 ALA A CA 1
ATOM 673 C C . ALA A 1 90 ? -9.502 2.515 22.218 1.00 77.75 90 ALA A C 1
ATOM 675 O O . ALA A 1 90 ? -9.279 1.660 23.071 1.00 77.75 90 ALA A O 1
ATOM 676 N N . HIS A 1 91 ? -8.882 2.491 21.034 1.00 78.12 91 HIS A N 1
ATOM 677 C CA . HIS A 1 91 ? -7.830 1.530 20.726 1.00 78.12 91 HIS A CA 1
ATOM 678 C C . HIS A 1 91 ? -6.488 1.918 21.360 1.00 78.12 91 HIS A C 1
ATOM 680 O O . HIS A 1 91 ? -5.831 1.052 21.930 1.00 78.12 91 HIS A O 1
ATOM 686 N N . CYS A 1 92 ? -6.108 3.197 21.324 1.00 74.88 92 CYS A N 1
ATOM 687 C CA . CYS A 1 92 ? -4.878 3.690 21.949 1.00 74.88 92 CYS A CA 1
ATOM 688 C C . CYS A 1 92 ? -4.902 3.580 23.482 1.00 74.88 92 CYS A C 1
ATOM 690 O O . CYS A 1 92 ? -3.871 3.299 24.085 1.00 74.88 92 CYS A O 1
ATOM 692 N N . MET A 1 93 ? -6.064 3.752 24.119 1.00 71.62 93 MET A N 1
ATOM 693 C CA . MET A 1 93 ? -6.197 3.628 25.579 1.00 71.62 93 MET A CA 1
ATOM 694 C C . MET A 1 93 ? -6.123 2.176 26.078 1.00 71.62 93 MET A C 1
ATOM 696 O O . MET A 1 93 ? -5.772 1.953 27.226 1.00 71.62 93 MET A O 1
ATOM 700 N N . ARG A 1 94 ? -6.425 1.176 25.236 1.00 68.94 94 ARG A N 1
ATOM 701 C C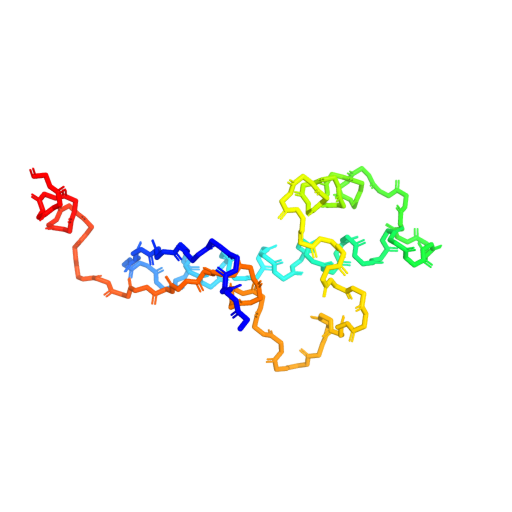A . ARG A 1 94 ? -6.353 -0.255 25.604 1.00 68.94 94 ARG A CA 1
ATOM 702 C C . ARG A 1 94 ? -4.949 -0.862 25.515 1.00 68.94 94 ARG A C 1
ATOM 704 O O . ARG A 1 94 ? -4.785 -2.026 25.863 1.00 68.94 94 ARG A O 1
ATOM 711 N N . GLN A 1 95 ? -3.981 -0.130 24.968 1.00 60.03 95 GLN A N 1
ATOM 712 C CA . GLN A 1 95 ? -2.601 -0.602 24.793 1.00 60.03 95 GLN A CA 1
ATOM 713 C C . GLN A 1 95 ? -1.600 0.081 25.740 1.00 60.03 95 GLN A C 1
ATOM 715 O O . GLN A 1 95 ? -0.396 -0.107 25.576 1.00 60.03 95 GLN A O 1
ATOM 720 N N . GLN A 1 96 ? -2.098 0.866 26.698 1.00 52.34 96 GLN A N 1
ATOM 721 C CA . GLN A 1 96 ? -1.343 1.449 27.810 1.00 52.34 96 GLN A CA 1
ATOM 722 C C . GLN A 1 96 ? -1.632 0.655 29.082 1.00 52.34 96 GLN A C 1
ATOM 724 O O . GLN A 1 96 ? -0.692 0.514 29.890 1.00 52.34 96 GLN A O 1
#

Secondary structure (DSSP, 8-state):
---S--EEEEES-HHHHHHHHHHHHHHHHHHHHHHTT-TTTT-HHHHHHHHHHHHTT-GGGGTT--TTSTT--HHHHTTEEEEE-S-SHHHHHTT-

Foldseek 3Di:
DDDQDADEDEDADPVVVVVVQVVLLVLLVLCVCLVVPHPSNPDPSSVVSVVVCVVSVLNVVCVVPDSVDPPHRSCVSVNYDYDYDPDPVVVVVVVD

Sequence (96 aa):
MASPHRVKIYFQDDALRARSQANAQQLLTSASASASGSDGGNSNSARLAMKALKYRKVFQRMSGVDVNSPGFDASKFLGVDWCKTASLEAHCMRQQ

pLDDT: mean 84.04, std 12.53, range [37.78, 95.69]

Radius of gyration: 15.46 Å; chains: 1; bounding box: 32×31×47 Å

Organism: Pythium oligandrum (NCBI:txid41045)